Protein AF-A0A8S3BWM3-F1 (afdb_monomer)

Solvent-accessible surface area (backbone atoms only — not comparable to full-atom values): 3798 Å² total; per-residue (Å²): 128,78,85,57,47,76,48,67,48,57,60,90,93,43,62,76,70,41,54,60,55,53,56,50,51,54,51,50,54,53,52,47,21,69,70,69,74,46,71,79,91,58,64,60,50,77,44,75,65,64,84,91,53,96,56,100,74,133

Radius of gyration: 12.86 Å; Cα contacts (8 Å, |Δi|>4): 52; chains: 1; bounding box: 26×17×34 Å

Structure (mmCIF, N/CA/C/O backbone):
data_AF-A0A8S3BWM3-F1
#
_entry.id   AF-A0A8S3BWM3-F1
#
loop_
_atom_site.group_PDB
_atom_site.id
_atom_site.type_symbol
_atom_site.label_atom_id
_atom_site.la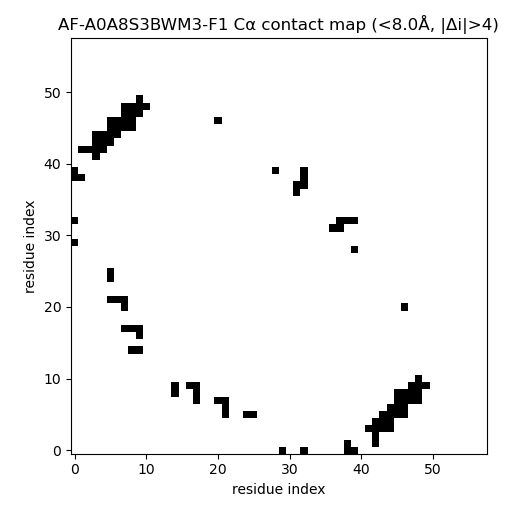bel_alt_id
_atom_site.label_comp_id
_atom_site.label_asym_id
_atom_site.label_entity_id
_atom_site.label_seq_id
_atom_site.pdbx_PDB_ins_code
_atom_site.Cartn_x
_atom_site.Cartn_y
_atom_site.Cartn_z
_atom_site.occupancy
_atom_site.B_iso_or_equiv
_atom_site.auth_seq_id
_atom_site.auth_comp_id
_atom_site.auth_asym_id
_atom_site.auth_atom_id
_atom_site.pdbx_PDB_model_num
ATOM 1 N N . LEU A 1 1 ? -2.237 2.605 16.166 1.00 62.25 1 LEU A N 1
ATOM 2 C CA . LEU A 1 1 ? -2.078 1.797 14.943 1.00 62.25 1 LEU A CA 1
ATOM 3 C C . LEU A 1 1 ? -1.112 0.659 15.191 1.00 62.25 1 LEU A C 1
ATOM 5 O O . LEU A 1 1 ? 0.078 0.887 15.396 1.00 62.25 1 LEU A O 1
ATOM 9 N N . SER A 1 2 ? -1.651 -0.557 15.222 1.00 63.94 2 SER A N 1
ATOM 10 C CA . SER A 1 2 ? -0.870 -1.788 15.091 1.00 63.94 2 SER A CA 1
ATOM 11 C C . SER A 1 2 ? 0.072 -1.675 13.884 1.00 63.94 2 SER A C 1
ATOM 13 O O . SER A 1 2 ? -0.285 -0.997 12.920 1.00 63.94 2 SER A O 1
ATOM 15 N N . PRO A 1 3 ? 1.266 -2.288 13.902 1.00 79.88 3 PRO A N 1
ATOM 16 C CA . PRO A 1 3 ? 2.149 -2.244 12.743 1.00 79.88 3 PRO A CA 1
ATOM 17 C C . PRO A 1 3 ? 1.462 -2.924 11.548 1.00 79.88 3 PRO A C 1
ATOM 19 O O . PRO A 1 3 ? 1.264 -4.136 11.555 1.00 79.88 3 PRO A O 1
ATOM 22 N N . ILE A 1 4 ? 1.072 -2.126 10.549 1.00 91.56 4 ILE A N 1
ATOM 23 C CA . ILE A 1 4 ? 0.498 -2.596 9.283 1.00 91.56 4 ILE A CA 1
ATOM 24 C C . ILE A 1 4 ? 1.647 -2.741 8.290 1.00 91.56 4 ILE A C 1
ATOM 26 O O . ILE A 1 4 ? 2.379 -1.783 8.029 1.00 91.56 4 ILE A O 1
ATOM 30 N N . GLU A 1 5 ? 1.802 -3.927 7.715 1.00 95.44 5 GLU A N 1
ATOM 31 C CA . GLU A 1 5 ? 2.739 -4.138 6.618 1.00 95.44 5 GLU A CA 1
ATOM 32 C C . GLU A 1 5 ? 2.175 -3.500 5.341 1.00 95.44 5 GLU A C 1
ATOM 34 O O . GLU A 1 5 ? 1.134 -3.916 4.838 1.00 95.44 5 GLU A O 1
ATOM 39 N N . LEU A 1 6 ? 2.858 -2.479 4.820 1.00 96.25 6 LEU A N 1
ATOM 40 C CA . LEU A 1 6 ? 2.518 -1.847 3.547 1.00 96.25 6 LEU A CA 1
ATOM 41 C C . LEU A 1 6 ? 3.503 -2.284 2.477 1.00 96.25 6 LEU A C 1
ATOM 43 O O . LEU A 1 6 ? 4.706 -2.035 2.600 1.00 96.25 6 LEU A O 1
ATOM 47 N N . THR A 1 7 ? 2.995 -2.881 1.403 1.00 97.19 7 THR A N 1
ATOM 48 C CA . THR A 1 7 ? 3.824 -3.215 0.245 1.00 97.19 7 THR A CA 1
ATOM 49 C C . THR A 1 7 ? 3.235 -2.664 -1.045 1.00 97.19 7 THR A C 1
ATOM 51 O O . THR A 1 7 ? 2.040 -2.397 -1.157 1.00 97.19 7 THR A O 1
ATOM 54 N N . ALA A 1 8 ? 4.108 -2.428 -2.019 1.00 97.06 8 ALA A N 1
ATOM 55 C CA . ALA A 1 8 ? 3.718 -1.976 -3.339 1.00 97.06 8 ALA A CA 1
ATOM 56 C C . ALA A 1 8 ? 4.472 -2.785 -4.392 1.00 97.06 8 ALA A C 1
ATOM 58 O O . ALA A 1 8 ? 5.704 -2.857 -4.375 1.00 97.06 8 ALA A O 1
ATOM 59 N N . TYR A 1 9 ? 3.720 -3.380 -5.308 1.00 96.50 9 TYR A N 1
ATOM 60 C CA . TYR A 1 9 ? 4.214 -4.192 -6.406 1.00 96.50 9 TYR A CA 1
ATOM 61 C C . TYR A 1 9 ? 4.176 -3.382 -7.694 1.00 96.50 9 TYR A C 1
ATOM 63 O O . TYR A 1 9 ? 3.145 -2.825 -8.071 1.00 96.50 9 TYR A O 1
ATOM 71 N N . THR A 1 10 ? 5.315 -3.325 -8.377 1.00 96.12 10 THR A N 1
ATOM 72 C CA . THR A 1 10 ? 5.460 -2.666 -9.676 1.00 96.12 10 THR A CA 1
ATOM 73 C C . THR A 1 10 ? 6.240 -3.553 -10.636 1.00 96.12 10 THR A C 1
ATOM 75 O O . THR A 1 10 ? 6.831 -4.562 -10.240 1.00 96.12 10 THR A O 1
ATOM 78 N N . LEU A 1 11 ? 6.246 -3.183 -11.918 1.00 95.44 11 LEU A N 1
ATOM 79 C CA . LEU A 1 11 ? 7.093 -3.843 -12.905 1.00 95.44 11 LEU A CA 1
ATOM 80 C C . LEU A 1 11 ? 8.585 -3.702 -12.539 1.00 95.44 11 LEU A C 1
ATOM 82 O O . LEU A 1 11 ? 8.990 -2.690 -11.949 1.00 95.44 11 LEU A O 1
ATOM 86 N N . PRO A 1 12 ? 9.435 -4.665 -12.942 1.00 95.19 12 PRO A N 1
ATOM 87 C CA . PRO A 1 12 ? 10.881 -4.553 -12.783 1.00 95.19 12 PRO A CA 1
ATOM 88 C C . PRO A 1 12 ? 11.420 -3.205 -13.292 1.00 95.19 12 PRO A C 1
ATOM 90 O O . PRO A 1 12 ? 11.033 -2.724 -14.353 1.00 95.19 12 PRO A O 1
ATOM 93 N N . GLY A 1 13 ? 12.300 -2.573 -12.511 1.00 95.44 13 GLY A N 1
ATOM 94 C CA . GLY A 1 13 ? 12.873 -1.254 -12.821 1.00 95.44 13 GLY A CA 1
ATOM 95 C C . GLY A 1 13 ? 12.023 -0.045 -12.396 1.00 95.44 13 GLY A C 1
ATOM 96 O O . GLY A 1 13 ? 12.549 1.064 -12.313 1.00 95.44 13 GLY A O 1
ATOM 97 N N . ARG A 1 14 ? 10.749 -0.235 -12.026 1.00 94.69 14 ARG A N 1
ATOM 98 C CA . ARG A 1 14 ? 9.822 0.855 -11.651 1.00 94.69 14 ARG A CA 1
ATOM 99 C C . ARG A 1 14 ? 9.572 0.994 -10.151 1.00 94.69 14 ARG A C 1
ATOM 101 O O . ARG A 1 14 ? 8.633 1.655 -9.724 1.00 94.69 14 ARG A O 1
ATOM 108 N N . LYS A 1 15 ? 10.418 0.399 -9.307 1.00 93.44 15 LYS A N 1
ATOM 109 C CA . LYS A 1 15 ? 10.287 0.497 -7.839 1.00 93.44 15 LYS A CA 1
ATOM 110 C C . LYS A 1 15 ? 10.226 1.949 -7.345 1.00 93.44 15 LYS A C 1
ATOM 112 O O . LYS A 1 15 ? 9.516 2.242 -6.390 1.00 93.44 15 LYS A O 1
ATOM 117 N N . HIS A 1 16 ? 10.959 2.854 -7.992 1.00 93.75 16 HIS A N 1
ATOM 118 C CA . HIS A 1 16 ? 11.007 4.263 -7.605 1.00 93.75 16 HIS A CA 1
ATOM 119 C C . HIS A 1 16 ? 9.623 4.941 -7.664 1.00 93.75 16 HIS A C 1
ATOM 121 O O . HIS A 1 16 ? 9.312 5.739 -6.779 1.00 93.75 16 HIS A O 1
ATOM 127 N N . GLU A 1 17 ? 8.766 4.541 -8.612 1.00 91.12 17 GLU A N 1
ATOM 128 C CA . GLU A 1 17 ? 7.386 5.029 -8.775 1.00 91.12 17 GLU A CA 1
ATOM 129 C C . GLU A 1 17 ? 6.482 4.627 -7.588 1.00 91.12 17 GLU A C 1
ATOM 131 O O . GLU A 1 17 ? 5.543 5.341 -7.244 1.00 91.12 17 GLU A O 1
ATOM 136 N N . ALA A 1 18 ? 6.799 3.528 -6.892 1.00 95.38 18 ALA A N 1
ATOM 137 C CA . ALA A 1 18 ? 6.006 3.003 -5.776 1.00 95.38 18 ALA A CA 1
ATOM 138 C C . ALA A 1 18 ? 6.164 3.797 -4.466 1.00 95.38 18 ALA A C 1
ATOM 140 O O . ALA A 1 18 ? 5.305 3.737 -3.585 1.00 95.38 18 ALA A O 1
ATOM 141 N N . THR A 1 19 ? 7.260 4.549 -4.324 1.00 95.06 19 THR A N 1
ATOM 142 C CA . THR A 1 19 ? 7.600 5.268 -3.083 1.00 95.06 19 THR A CA 1
ATOM 143 C C . THR A 1 19 ? 6.520 6.273 -2.698 1.00 95.06 19 THR A C 1
ATOM 145 O O . THR A 1 19 ? 6.155 6.399 -1.529 1.00 95.06 19 THR A O 1
ATOM 148 N N . PHE A 1 20 ? 5.989 6.994 -3.687 1.00 94.31 20 PHE A N 1
ATOM 149 C CA . PHE A 1 20 ? 4.930 7.967 -3.453 1.00 94.31 20 PHE A CA 1
ATOM 150 C C . PHE A 1 20 ? 3.633 7.283 -3.001 1.00 94.31 20 PHE A C 1
ATOM 152 O O . PHE A 1 20 ? 3.040 7.704 -2.011 1.00 94.31 20 PHE A O 1
ATOM 159 N N . ALA A 1 21 ? 3.253 6.181 -3.656 1.00 95.06 21 ALA A N 1
ATOM 160 C CA . ALA A 1 21 ? 2.057 5.416 -3.315 1.00 95.06 21 ALA A CA 1
ATOM 161 C C . ALA A 1 21 ? 2.092 4.889 -1.869 1.00 95.06 21 ALA A C 1
ATOM 163 O O . ALA A 1 21 ? 1.124 5.068 -1.131 1.00 95.06 21 ALA A O 1
ATOM 164 N N . LEU A 1 22 ? 3.227 4.332 -1.427 1.00 96.31 22 LEU A N 1
ATOM 165 C CA . LEU A 1 22 ? 3.407 3.859 -0.047 1.00 96.31 22 LEU A CA 1
ATOM 166 C C . LEU A 1 22 ? 3.272 4.991 0.981 1.00 96.31 22 LEU A C 1
ATOM 168 O O . LEU A 1 22 ? 2.572 4.842 1.982 1.00 96.31 22 LEU A O 1
ATOM 172 N N . ASN A 1 23 ? 3.891 6.145 0.716 1.00 95.75 23 ASN A N 1
ATOM 173 C CA . ASN A 1 23 ? 3.790 7.313 1.595 1.00 95.75 23 ASN A CA 1
ATOM 174 C C . ASN A 1 23 ? 2.352 7.840 1.692 1.00 95.75 23 ASN A C 1
ATOM 176 O O . ASN A 1 23 ? 1.905 8.229 2.774 1.00 95.75 23 ASN A O 1
ATOM 180 N N . CYS A 1 24 ? 1.623 7.861 0.575 1.00 96.50 24 CYS A N 1
ATOM 181 C CA . CYS A 1 24 ? 0.215 8.242 0.545 1.00 96.50 24 CYS A CA 1
ATOM 182 C C . CYS A 1 24 ? -0.657 7.255 1.324 1.00 96.50 24 CYS A C 1
ATOM 184 O O . CYS A 1 24 ? -1.444 7.695 2.157 1.00 96.50 24 CYS A O 1
ATOM 186 N N . ALA A 1 25 ? -0.487 5.947 1.111 1.00 96.19 25 ALA A N 1
ATOM 187 C CA . ALA A 1 25 ? -1.248 4.916 1.817 1.00 96.19 25 ALA A CA 1
ATOM 188 C C . ALA A 1 25 ? -1.023 4.979 3.332 1.00 96.19 25 ALA A C 1
ATOM 190 O O . ALA A 1 25 ? -1.988 4.985 4.092 1.00 96.19 25 ALA A O 1
ATOM 191 N N . HIS A 1 26 ? 0.229 5.135 3.770 1.00 95.00 26 HIS A N 1
ATOM 192 C CA . HIS A 1 26 ? 0.554 5.318 5.183 1.00 95.00 26 HIS A CA 1
ATOM 193 C C . HIS A 1 26 ? -0.179 6.528 5.778 1.00 95.00 26 HIS A C 1
ATOM 195 O O . HIS A 1 26 ? -0.863 6.413 6.792 1.00 95.00 26 HIS A O 1
ATOM 201 N N . LYS A 1 27 ? -0.096 7.697 5.128 1.00 96.12 27 LYS A N 1
ATOM 202 C CA . LYS A 1 27 ? -0.779 8.912 5.601 1.00 96.12 27 LYS A CA 1
ATOM 203 C C . LYS A 1 27 ? -2.298 8.759 5.619 1.00 96.12 27 LYS A C 1
ATOM 205 O O . LYS A 1 27 ? -2.923 9.205 6.573 1.00 96.12 27 LYS A O 1
ATOM 210 N N . ALA A 1 28 ? -2.878 8.144 4.591 1.00 96.56 28 ALA A N 1
ATOM 211 C CA . ALA A 1 28 ? -4.318 7.944 4.494 1.00 96.56 28 ALA A CA 1
ATOM 212 C C . ALA A 1 28 ? -4.833 7.011 5.596 1.00 96.56 28 ALA A C 1
ATOM 214 O O . ALA A 1 28 ? -5.814 7.345 6.252 1.00 96.56 28 ALA A O 1
ATOM 215 N N . LEU A 1 29 ? -4.148 5.888 5.844 1.00 95.56 29 LEU A N 1
ATOM 216 C CA . LEU A 1 29 ? -4.506 4.960 6.919 1.00 95.56 29 LEU A CA 1
ATOM 217 C C . LEU A 1 29 ? -4.454 5.639 8.286 1.00 95.56 29 LEU A C 1
ATOM 219 O O . LEU A 1 29 ? -5.406 5.526 9.050 1.00 95.5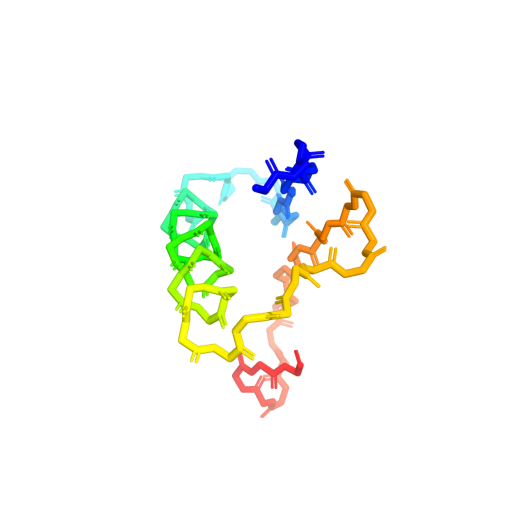6 29 LEU A O 1
ATOM 223 N N . HIS A 1 30 ? -3.384 6.388 8.565 1.00 94.19 30 HIS A N 1
ATOM 224 C CA . HIS A 1 30 ? -3.270 7.163 9.799 1.00 94.19 30 HIS A CA 1
ATOM 225 C C . HIS A 1 30 ? -4.393 8.196 9.934 1.00 94.19 30 HIS A C 1
ATOM 227 O O . HIS A 1 30 ? -5.097 8.219 10.938 1.00 94.19 30 HIS A O 1
ATOM 233 N N . TYR A 1 31 ? -4.604 9.003 8.894 1.00 96.44 31 TYR A N 1
ATOM 234 C CA . TYR A 1 31 ? -5.618 10.052 8.896 1.00 96.44 31 TYR A CA 1
ATOM 235 C C . TYR A 1 31 ? -7.030 9.503 9.113 1.00 96.44 31 TYR A C 1
ATOM 237 O O . TYR A 1 31 ? -7.784 10.049 9.913 1.00 96.44 31 TYR A O 1
ATOM 245 N N . TYR A 1 32 ? -7.402 8.425 8.420 1.00 96.38 32 TYR A N 1
ATOM 246 C CA . TYR A 1 32 ? -8.740 7.853 8.544 1.00 96.38 32 TYR A CA 1
ATOM 247 C C . TYR A 1 32 ? -8.938 7.065 9.836 1.00 96.38 32 TYR A C 1
ATOM 249 O O . TYR A 1 32 ? -10.045 7.093 10.372 1.00 96.38 32 TYR A O 1
ATOM 257 N N . ALA A 1 33 ? -7.890 6.431 10.368 1.00 94.75 33 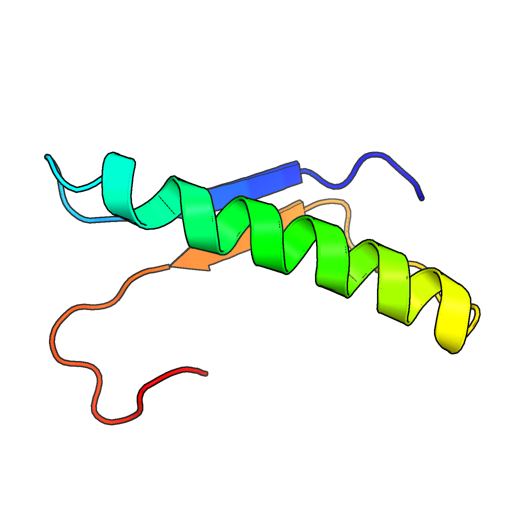ALA A N 1
ATOM 258 C CA . ALA A 1 33 ? -7.955 5.830 11.694 1.00 94.75 33 ALA A CA 1
ATOM 259 C C . ALA A 1 33 ? -8.218 6.892 12.768 1.00 94.75 33 ALA A C 1
ATOM 261 O O . ALA A 1 33 ? -9.120 6.721 13.587 1.00 94.75 33 ALA A O 1
ATOM 262 N N . ASP A 1 34 ? -7.516 8.027 12.701 1.00 95.56 34 ASP A N 1
ATOM 263 C CA . ASP A 1 34 ? -7.723 9.153 13.614 1.00 95.56 34 ASP A CA 1
ATOM 264 C C . ASP A 1 34 ? -9.096 9.816 13.403 1.00 95.56 34 ASP A C 1
ATOM 266 O O . ASP A 1 34 ? -9.765 10.191 14.364 1.00 95.56 34 ASP A O 1
ATOM 270 N N . LEU A 1 35 ? -9.557 9.953 12.158 1.00 97.88 35 LEU A N 1
ATOM 271 C CA . LEU A 1 35 ? -10.830 10.608 11.853 1.00 97.88 35 LEU A CA 1
ATOM 272 C C . LEU A 1 35 ? -12.038 9.773 12.287 1.00 97.88 35 LEU A C 1
ATOM 274 O O . LEU A 1 35 ? -12.962 10.295 12.908 1.00 97.88 35 LEU A O 1
ATOM 278 N N . PHE A 1 36 ? -12.052 8.488 11.932 1.00 97.38 36 PHE A N 1
ATOM 279 C CA . PHE A 1 36 ? -13.199 7.611 12.164 1.00 97.38 36 PHE A CA 1
ATOM 280 C C . PHE A 1 36 ? -13.106 6.824 13.469 1.00 97.38 36 PHE A C 1
ATOM 282 O O . PHE A 1 36 ? -14.085 6.183 13.841 1.00 97.38 36 PHE A O 1
ATOM 289 N N . GLN A 1 37 ? -11.967 6.885 14.170 1.00 96.75 37 GLN A N 1
ATOM 290 C CA . GLN A 1 37 ? -11.694 6.096 15.376 1.00 96.75 37 GLN A CA 1
ATOM 291 C C . GLN A 1 37 ? -11.811 4.584 15.118 1.00 96.75 37 GLN A C 1
ATOM 293 O O . GLN A 1 37 ? -12.272 3.817 15.963 1.00 96.75 37 GLN A O 1
ATOM 298 N N . ILE A 1 38 ? -11.411 4.158 13.917 1.00 94.38 38 ILE A N 1
ATOM 299 C CA . ILE A 1 38 ? -11.428 2.763 13.468 1.00 94.38 38 ILE A CA 1
ATOM 300 C C . ILE A 1 38 ? -10.047 2.441 12.903 1.00 94.38 38 ILE A C 1
ATOM 302 O O . ILE A 1 38 ? -9.666 2.955 11.852 1.00 94.38 38 ILE A O 1
ATOM 306 N N . ASP A 1 39 ? -9.303 1.573 13.586 1.00 93.00 39 ASP A N 1
ATOM 307 C CA . ASP A 1 39 ? -8.041 1.051 13.064 1.00 93.00 39 ASP A CA 1
ATOM 308 C C . ASP A 1 39 ? -8.280 0.191 11.811 1.00 93.00 39 ASP A C 1
ATOM 310 O O . ASP A 1 39 ? -9.314 -0.466 11.656 1.00 93.00 39 ASP A O 1
ATOM 314 N N . TYR A 1 40 ? -7.287 0.145 10.921 1.00 93.62 40 TYR A N 1
ATOM 315 C CA . TYR A 1 40 ? -7.311 -0.795 9.805 1.00 93.62 40 TYR A CA 1
ATOM 316 C C . TYR A 1 40 ? -7.338 -2.241 10.343 1.00 93.62 40 TYR A C 1
A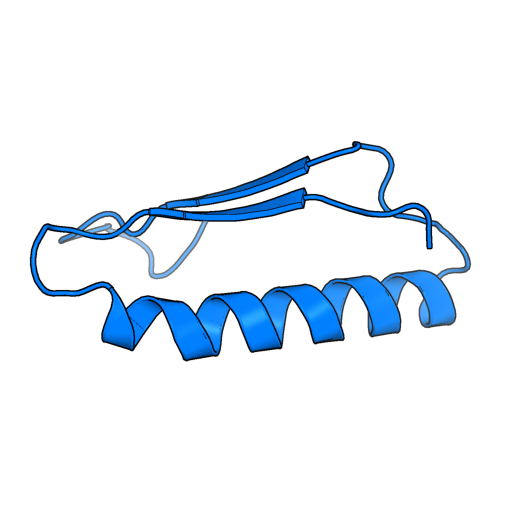TOM 318 O O . TYR A 1 40 ? -6.494 -2.596 11.169 1.00 93.62 40 TYR A O 1
ATOM 326 N N . PRO A 1 41 ? -8.283 -3.091 9.901 1.00 92.88 41 PRO A N 1
ATOM 327 C CA . PRO A 1 41 ? -8.566 -4.358 10.579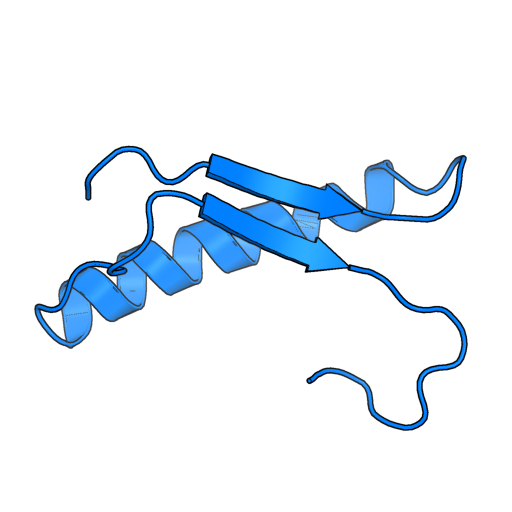 1.00 92.88 41 PRO A CA 1
ATOM 328 C C . PRO A 1 41 ? -7.547 -5.467 10.289 1.00 92.88 41 PRO A C 1
ATOM 330 O O . PRO A 1 41 ? -7.486 -6.452 11.023 1.00 92.88 41 PRO A O 1
ATOM 333 N N . MET A 1 42 ? -6.770 -5.340 9.212 1.00 94.62 42 MET A N 1
ATOM 334 C CA . MET A 1 42 ? -5.830 -6.365 8.761 1.00 94.62 42 MET A CA 1
ATOM 335 C C . MET A 1 42 ? -4.392 -5.982 9.110 1.00 94.62 42 MET A C 1
ATOM 337 O O . MET A 1 42 ? -4.039 -4.810 9.192 1.00 94.62 42 MET A O 1
ATOM 341 N N . SER A 1 43 ? -3.519 -6.977 9.252 1.00 93.62 43 SER A N 1
ATOM 342 C CA . SER A 1 43 ? -2.095 -6.752 9.533 1.00 93.62 43 SER A CA 1
ATOM 343 C C . SER A 1 43 ? -1.284 -6.285 8.317 1.00 93.62 43 SER A C 1
ATOM 345 O O . SER A 1 43 ? -0.107 -5.966 8.466 1.00 93.62 43 SER A O 1
ATOM 347 N N . LYS A 1 44 ? -1.872 -6.281 7.113 1.00 95.44 44 LYS A N 1
ATOM 348 C CA . LYS A 1 44 ? -1.176 -6.015 5.848 1.00 95.44 44 LYS A CA 1
ATOM 349 C C . LYS A 1 44 ? -2.095 -5.381 4.801 1.00 95.44 44 LYS A C 1
ATOM 351 O O . LYS A 1 44 ? -3.271 -5.734 4.735 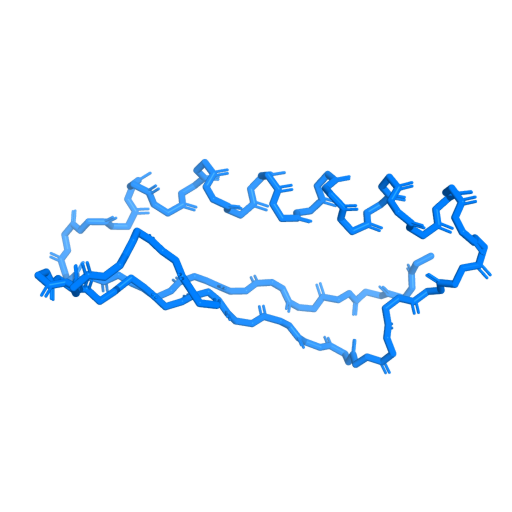1.00 95.44 44 LYS A O 1
ATOM 356 N N . LEU A 1 45 ? -1.535 -4.493 3.978 1.00 96.56 45 LEU A N 1
ATOM 357 C CA . LEU A 1 45 ? -2.160 -3.907 2.791 1.00 96.56 45 LEU A CA 1
ATOM 358 C C . LEU A 1 45 ? -1.151 -3.859 1.630 1.00 96.56 45 LEU A C 1
ATOM 360 O O . LEU A 1 45 ? -0.065 -3.289 1.756 1.00 96.56 45 LEU A O 1
ATOM 364 N N . ASP A 1 46 ? -1.553 -4.407 0.484 1.00 97.00 46 ASP A N 1
ATOM 365 C CA . ASP A 1 46 ? -0.741 -4.480 -0.730 1.00 97.00 46 ASP A CA 1
ATOM 366 C C . ASP A 1 46 ? -1.320 -3.594 -1.837 1.00 97.00 46 ASP A C 1
ATOM 368 O O . ASP A 1 46 ? -2.507 -3.660 -2.150 1.00 97.00 46 ASP A O 1
ATOM 372 N N . LEU A 1 47 ? -0.465 -2.783 -2.458 1.00 96.69 47 LEU A N 1
ATOM 373 C CA . LEU A 1 47 ? -0.789 -1.971 -3.630 1.00 96.69 47 LEU A CA 1
ATOM 374 C C . LEU A 1 47 ? -0.189 -2.630 -4.872 1.00 96.69 47 LEU A C 1
ATOM 376 O O . LEU A 1 47 ? 1.007 -2.906 -4.902 1.00 96.69 47 LEU A O 1
ATOM 380 N N . VAL A 1 48 ? -0.978 -2.860 -5.919 1.00 95.94 48 VAL A N 1
ATOM 381 C CA . VAL A 1 48 ? -0.492 -3.509 -7.146 1.00 95.94 48 VAL A CA 1
ATOM 382 C C . VAL A 1 48 ? -0.668 -2.569 -8.328 1.00 95.94 48 VAL A C 1
ATOM 384 O O . VAL A 1 48 ? -1.786 -2.219 -8.694 1.00 95.94 48 VAL A O 1
ATOM 387 N N . ALA A 1 49 ? 0.444 -2.170 -8.945 1.00 94.19 49 ALA A N 1
ATOM 388 C CA . ALA A 1 49 ? 0.413 -1.410 -10.184 1.00 94.19 49 ALA A CA 1
ATOM 389 C C . ALA A 1 49 ? 0.154 -2.355 -11.364 1.00 94.19 49 ALA A C 1
ATOM 391 O O . ALA A 1 49 ? 1.010 -3.167 -11.721 1.00 94.19 49 ALA A O 1
ATOM 392 N N . VAL A 1 50 ? -1.022 -2.226 -11.977 1.00 92.81 50 VAL A N 1
ATOM 393 C CA . VAL A 1 50 ? -1.402 -2.955 -13.192 1.00 92.81 50 VAL A CA 1
ATOM 394 C C . VAL A 1 50 ? -1.258 -2.012 -14.392 1.00 92.81 50 VAL A C 1
ATOM 396 O O . VAL A 1 50 ? -1.963 -1.003 -14.444 1.00 92.81 50 VAL A O 1
ATOM 399 N N . PRO A 1 51 ? -0.347 -2.291 -15.342 1.00 89.38 51 PRO A N 1
ATOM 400 C CA . PRO A 1 51 ? -0.251 -1.527 -16.583 1.00 89.38 51 PRO A CA 1
ATOM 401 C C . PRO A 1 51 ? -1.550 -1.623 -17.387 1.00 89.38 51 PRO A C 1
ATOM 403 O O . PRO A 1 51 ? -2.184 -2.675 -17.399 1.00 89.38 51 PRO A O 1
ATOM 406 N N . ASP A 1 52 ? -1.916 -0.541 -18.076 1.00 87.81 52 ASP A N 1
ATOM 407 C CA . ASP A 1 52 ? -3.065 -0.501 -18.993 1.00 87.81 52 ASP A CA 1
ATOM 408 C C . ASP A 1 52 ? -4.412 -0.871 -18.342 1.00 87.81 52 ASP A C 1
ATOM 410 O O . ASP A 1 52 ? -5.305 -1.451 -18.965 1.00 87.81 52 ASP A O 1
ATOM 414 N N . LEU A 1 53 ? -4.575 -0.516 -17.065 1.00 89.50 53 LEU A N 1
ATOM 415 C CA . LEU A 1 53 ? -5.839 -0.672 -16.359 1.00 89.50 53 LEU A CA 1
ATOM 416 C C . LEU A 1 53 ? -6.913 0.255 -16.960 1.00 89.50 53 LEU A C 1
ATOM 418 O O . LEU A 1 53 ? -6.686 1.452 -17.126 1.00 89.50 53 LEU A O 1
ATOM 422 N N . PHE A 1 54 ? -8.104 -0.286 -17.249 1.00 87.44 54 PHE A N 1
ATOM 423 C CA . PHE A 1 54 ? -9.231 0.478 -17.818 1.00 87.44 54 PHE A CA 1
ATOM 424 C C . PHE A 1 54 ? -9.675 1.660 -16.939 1.00 87.44 54 PHE A C 1
ATOM 426 O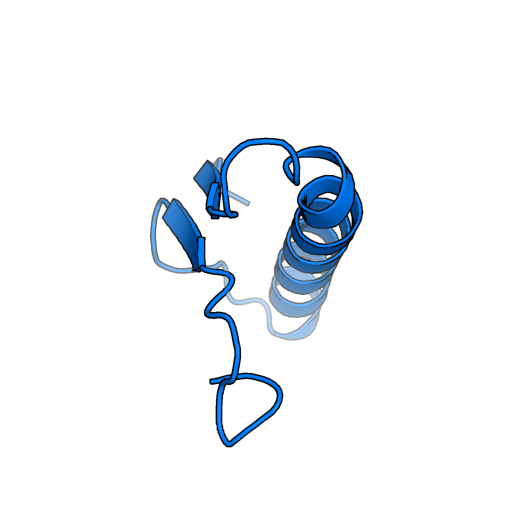 O . PHE A 1 54 ? -10.153 2.671 -17.450 1.00 87.44 54 PHE A O 1
ATOM 433 N N . TYR A 1 55 ? -9.517 1.523 -15.623 1.00 85.38 55 TYR A N 1
ATOM 434 C CA . TYR A 1 55 ? -9.781 2.556 -14.626 1.00 85.38 55 TYR A CA 1
ATOM 435 C C . TYR A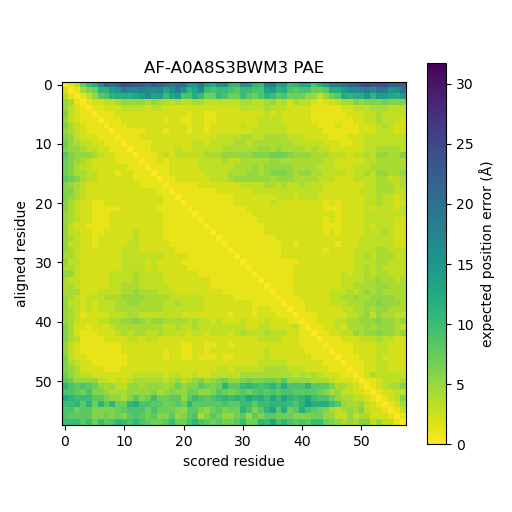 1 55 ? -8.480 2.912 -13.898 1.00 85.38 55 TYR A C 1
ATOM 437 O O . TYR A 1 55 ? -7.604 2.059 -13.788 1.00 85.38 55 TYR A O 1
ATOM 445 N N . PRO A 1 56 ? -8.330 4.137 -13.365 1.00 81.88 56 PRO A N 1
ATOM 446 C CA . PRO A 1 56 ? -7.079 4.557 -12.732 1.00 81.88 56 PRO A CA 1
ATOM 447 C C . PRO A 1 56 ? -6.773 3.843 -11.401 1.00 81.88 56 PRO A C 1
ATOM 449 O O . PRO A 1 56 ? -5.614 3.815 -10.996 1.00 81.88 56 PRO A O 1
ATOM 452 N N . ALA A 1 57 ? -7.781 3.292 -10.713 1.00 87.88 57 ALA A N 1
ATOM 453 C CA . ALA A 1 57 ? -7.641 2.544 -9.461 1.00 87.88 57 ALA A CA 1
ATOM 454 C C . ALA A 1 57 ? -8.873 1.653 -9.212 1.00 87.88 57 ALA A C 1
ATOM 456 O O . ALA A 1 57 ? -9.938 1.903 -9.786 1.00 87.88 57 ALA A O 1
ATOM 457 N N . MET A 1 58 ? -8.717 0.647 -8.347 1.00 81.69 58 MET A N 1
ATOM 458 C CA . MET A 1 58 ? -9.785 -0.192 -7.788 1.00 81.69 58 MET A CA 1
ATOM 459 C C . MET A 1 58 ? -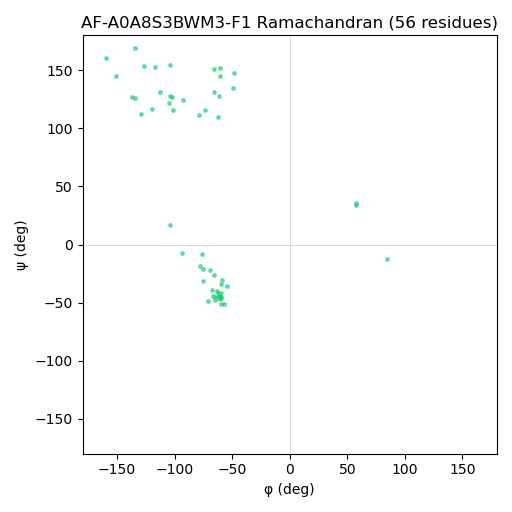9.597 -0.355 -6.284 1.00 81.69 58 MET A C 1
ATOM 461 O O . MET A 1 58 ? -8.427 -0.290 -5.842 1.00 81.69 58 MET A O 1
#

Organism: NCBI:txid392030

Nearest PDB structures (foldseek):
  6dk4-assembly1_B-2  TM=3.601E-01  e=8.989E+00  Campylobacter jejuni

Secondary structure (DSSP, 8-state):
----EEEEE--TT-HHHHHHHHHHHHHHHHHHHHHHT---SSSEEEEE--TT-SSS--

Foldseek 3Di:
DQQAAEEEDDPPPCVVVCPVVSVVVVVVQVVCCVVVVDHDPDNYDYHYDDPPDPDPGD

pLDDT: mean 92.66, std 6.85, range [62.25, 97.88]

Sequence (58 aa):
LSPIELTAYTLPGRKHEATFALNCAHKALHYYADLFQIDYPMSKLDLVAVPDLFYPAM

Mean predicted aligned error: 3.51 Å